Protein AF-A0A4V1XTS6-F1 (afdb_monomer_lite)

Secondary structure (DSSP, 8-state):
--HHHHHHHHHHHHHHHHTSPPSSGGGGTGGGHHHHHHHHHHHTTT--EETTEEGGGHHHHT-EEETTGGG--TT-S-PPPSS--S-TTSGGGS-S-EEE----STT-------

Foldseek 3Di:
DDPVVLVVVLQVVLQVLLQDDDPDLLCSVVVCVVVVVVSCVVPVVPFDCDQADTPVCVLQQLQKDAPVVVPPPPPPPFDADPDDRTPPSHPSRGGHGIHTPPCPDPPSDPDPDD

Sequence (114 aa):
MEEKEVRDAWTNILKLYTRRTLTKPPDRLVALSGIVDYFAEFWRERSMYVAGLWEHQLPYSMLWYNANGATGTGDNLAARPASYRAPSWSWAAVDGETSSAAVVGKGAMCTVQQ

Radius of gyration: 14.65 Å; chains: 1; bounding box: 40×35×39 Å

Structure (mmCIF, N/CA/C/O backbone):
data_AF-A0A4V1XTS6-F1
#
_entry.id   AF-A0A4V1XTS6-F1
#
loop_
_atom_site.group_PDB
_atom_site.id
_atom_site.type_symbol
_atom_site.label_atom_id
_atom_site.label_alt_id
_atom_site.label_comp_id
_atom_site.label_asym_id
_atom_site.label_entity_id
_atom_site.label_seq_id
_atom_site.pdbx_PDB_ins_code
_atom_site.Cartn_x
_atom_site.Cartn_y
_atom_site.Cartn_z
_atom_site.occupancy
_atom_site.B_iso_or_equiv
_atom_site.auth_seq_id
_atom_site.auth_comp_id
_atom_site.auth_asym_id
_atom_site.auth_atom_id
_atom_site.pdbx_PDB_model_num
ATOM 1 N N . MET A 1 1 ? -4.776 0.496 19.795 1.00 67.06 1 MET A N 1
ATOM 2 C CA . MET A 1 1 ? -3.725 1.199 19.037 1.00 67.06 1 MET A CA 1
ATOM 3 C C . MET A 1 1 ? -4.348 2.467 18.494 1.00 67.06 1 MET A C 1
ATOM 5 O O . MET A 1 1 ? -5.498 2.403 18.064 1.00 67.06 1 MET A O 1
ATOM 9 N N . GLU A 1 2 ? -3.670 3.603 18.598 1.00 86.25 2 GLU A N 1
ATOM 10 C CA . GLU A 1 2 ? -4.203 4.868 18.082 1.00 86.25 2 GLU A CA 1
ATOM 11 C C . GLU A 1 2 ? -4.184 4.854 16.542 1.00 86.25 2 GLU A C 1
ATOM 13 O O . GLU A 1 2 ? -3.273 4.291 15.938 1.00 86.25 2 GLU A O 1
ATOM 18 N N . GLU A 1 3 ? -5.163 5.477 15.877 1.00 84.88 3 GLU A N 1
ATOM 19 C CA . GLU A 1 3 ? -5.258 5.497 14.403 1.00 84.88 3 GLU A CA 1
ATOM 20 C C . GLU A 1 3 ? -3.965 5.995 13.738 1.00 84.88 3 GLU A C 1
ATOM 22 O O . GLU A 1 3 ? -3.523 5.462 12.716 1.00 84.88 3 GLU A O 1
ATOM 27 N N . LYS A 1 4 ? -3.325 6.994 14.357 1.00 86.50 4 LYS A N 1
ATOM 28 C CA . LYS A 1 4 ? -2.042 7.529 13.909 1.00 86.50 4 LYS A CA 1
ATOM 29 C C . LYS A 1 4 ? -0.952 6.456 13.872 1.00 86.50 4 LYS A C 1
ATOM 31 O O . LYS A 1 4 ? -0.230 6.383 12.884 1.00 86.50 4 LYS A O 1
ATOM 36 N N . GLU A 1 5 ? -0.845 5.628 14.906 1.00 90.25 5 GLU A N 1
ATOM 37 C CA . GLU A 1 5 ? 0.168 4.570 14.988 1.00 90.25 5 GLU A CA 1
ATOM 38 C C . GLU A 1 5 ? -0.056 3.505 13.910 1.00 90.25 5 GLU A C 1
ATOM 40 O O . GLU A 1 5 ? 0.892 3.107 13.231 1.00 90.25 5 GLU A O 1
ATOM 45 N N . VAL A 1 6 ? -1.314 3.100 13.692 1.00 91.19 6 VAL A N 1
ATOM 46 C CA . VAL A 1 6 ? -1.670 2.122 12.650 1.00 91.19 6 VAL A CA 1
ATOM 47 C C . VAL A 1 6 ? -1.327 2.676 11.260 1.00 91.19 6 VAL A C 1
ATOM 49 O O . VAL A 1 6 ? -0.720 1.987 10.440 1.00 91.19 6 VAL A O 1
ATOM 52 N N . ARG A 1 7 ? -1.643 3.949 10.989 1.00 89.12 7 ARG A N 1
ATOM 53 C CA . ARG A 1 7 ? -1.306 4.607 9.716 1.00 89.12 7 ARG A CA 1
ATOM 54 C C . ARG A 1 7 ? 0.206 4.738 9.507 1.00 89.12 7 ARG A C 1
ATOM 56 O O . ARG A 1 7 ? 0.692 4.501 8.398 1.00 89.12 7 ARG A O 1
ATOM 63 N N . ASP A 1 8 ? 0.950 5.108 10.546 1.00 89.88 8 ASP A N 1
ATOM 64 C CA . ASP A 1 8 ? 2.408 5.246 10.476 1.00 89.88 8 ASP A CA 1
ATOM 65 C C . ASP A 1 8 ? 3.059 3.868 10.219 1.00 89.88 8 ASP A C 1
ATOM 67 O O . ASP A 1 8 ? 3.945 3.740 9.367 1.00 89.88 8 ASP A O 1
ATOM 71 N N . ALA A 1 9 ? 2.559 2.806 10.864 1.00 93.25 9 ALA A N 1
ATOM 72 C CA . ALA A 1 9 ? 2.981 1.427 10.611 1.00 93.25 9 ALA A CA 1
ATOM 73 C C . ALA A 1 9 ? 2.687 0.979 9.169 1.00 93.25 9 ALA A C 1
ATOM 75 O O . ALA A 1 9 ? 3.575 0.450 8.494 1.00 93.25 9 ALA A O 1
ATOM 76 N N . TRP A 1 10 ? 1.477 1.243 8.667 1.00 92.38 10 TRP A N 1
ATOM 77 C CA . TRP A 1 10 ? 1.092 0.944 7.284 1.00 92.38 10 TRP A CA 1
ATOM 78 C C . TRP A 1 10 ? 1.996 1.650 6.266 1.00 92.38 10 TRP A C 1
ATOM 80 O O . TRP A 1 10 ? 2.511 1.021 5.340 1.00 92.38 10 TRP A O 1
ATOM 90 N N . THR A 1 11 ? 2.258 2.942 6.476 1.00 90.12 11 THR A N 1
ATOM 91 C CA . THR A 1 11 ? 3.131 3.748 5.607 1.00 90.12 11 THR A CA 1
ATOM 92 C C . THR A 1 11 ? 4.554 3.185 5.573 1.00 90.12 11 THR A C 1
ATOM 94 O O . THR A 1 11 ? 5.151 3.061 4.500 1.00 90.12 11 THR A O 1
ATOM 97 N N . ASN A 1 12 ? 5.089 2.778 6.728 1.00 91.38 12 ASN A N 1
ATOM 98 C CA . ASN A 1 12 ? 6.409 2.155 6.820 1.00 91.38 12 ASN A CA 1
ATOM 99 C C . ASN A 1 12 ? 6.473 0.808 6.092 1.00 91.38 12 ASN A C 1
ATOM 101 O O . ASN A 1 12 ? 7.454 0.534 5.396 1.00 91.38 12 ASN A O 1
ATOM 105 N N . ILE A 1 13 ? 5.432 -0.019 6.209 1.00 93.69 13 ILE A N 1
ATOM 106 C CA . ILE A 1 13 ? 5.367 -1.292 5.486 1.00 93.69 13 ILE A CA 1
ATOM 107 C C . ILE A 1 13 ? 5.319 -1.053 3.979 1.00 93.69 13 ILE A C 1
ATOM 109 O O . ILE A 1 13 ? 6.103 -1.668 3.256 1.00 93.69 13 ILE A O 1
ATOM 113 N N . LEU A 1 14 ? 4.471 -0.136 3.501 1.00 92.44 14 LEU A N 1
ATOM 114 C CA . LEU A 1 14 ? 4.414 0.204 2.078 1.00 92.44 14 LEU A CA 1
ATOM 115 C C . LEU A 1 14 ? 5.768 0.686 1.555 1.00 92.44 14 LEU A C 1
ATOM 117 O O . LEU A 1 14 ? 6.215 0.219 0.507 1.00 92.44 14 LEU A O 1
ATOM 121 N N . LYS A 1 15 ? 6.469 1.547 2.297 1.00 89.69 15 LYS A N 1
ATOM 122 C CA . LYS A 1 15 ? 7.821 2.000 1.942 1.00 89.69 15 LYS A CA 1
ATOM 123 C C . LYS A 1 15 ? 8.802 0.828 1.817 1.00 89.69 15 LYS A C 1
ATOM 125 O O . LYS A 1 15 ? 9.473 0.673 0.797 1.00 89.69 15 LYS A O 1
ATOM 130 N N . LEU A 1 16 ? 8.858 -0.040 2.830 1.00 90.81 16 LEU A N 1
ATOM 131 C CA . LEU A 1 16 ? 9.746 -1.210 2.842 1.00 90.81 16 LEU A CA 1
ATOM 132 C C . LEU A 1 16 ? 9.408 -2.228 1.749 1.00 90.81 16 LEU A C 1
ATOM 134 O O . LEU A 1 16 ? 10.310 -2.887 1.227 1.00 90.81 16 LEU A O 1
ATOM 138 N N . TYR A 1 17 ? 8.126 -2.379 1.432 1.00 93.06 17 TYR A N 1
ATOM 139 C CA . TYR A 1 17 ? 7.641 -3.295 0.413 1.00 93.06 17 TYR A CA 1
ATOM 140 C C . TYR A 1 17 ? 7.947 -2.779 -0.995 1.00 93.06 17 TYR A C 1
ATOM 142 O O . TYR A 1 17 ? 8.519 -3.496 -1.812 1.00 93.06 17 TYR A O 1
ATOM 150 N N . THR A 1 18 ? 7.621 -1.517 -1.274 1.00 89.94 18 THR A N 1
ATOM 151 C CA . THR A 1 18 ? 7.768 -0.921 -2.610 1.00 89.94 18 THR A CA 1
ATOM 152 C C . THR A 1 18 ? 9.215 -0.710 -3.030 1.00 89.94 18 THR A C 1
ATOM 154 O O . THR A 1 18 ? 9.517 -0.834 -4.216 1.00 89.94 18 THR A O 1
ATOM 157 N N . ARG A 1 19 ? 10.125 -0.509 -2.068 1.00 87.38 19 ARG A N 1
ATOM 158 C CA . ARG A 1 19 ? 11.577 -0.502 -2.302 1.00 87.38 19 ARG A CA 1
ATOM 159 C C . ARG A 1 19 ? 12.098 -1.813 -2.909 1.00 87.38 19 ARG A C 1
ATOM 161 O O . ARG A 1 19 ? 13.154 -1.817 -3.538 1.00 87.38 19 ARG A O 1
ATOM 168 N N . ARG A 1 20 ? 11.409 -2.938 -2.698 1.00 86.75 20 ARG A N 1
ATOM 169 C CA . ARG A 1 20 ? 11.863 -4.258 -3.153 1.00 86.75 20 ARG A CA 1
ATOM 170 C C . ARG A 1 20 ? 11.426 -4.534 -4.589 1.00 86.75 20 ARG A C 1
ATOM 172 O O . ARG A 1 20 ? 10.315 -4.205 -4.999 1.00 86.75 20 ARG A O 1
ATOM 179 N N . THR A 1 21 ? 12.287 -5.236 -5.316 1.00 84.81 21 THR A N 1
ATOM 180 C CA . THR A 1 21 ? 11.968 -5.799 -6.630 1.00 84.81 21 THR A CA 1
ATOM 181 C C . THR A 1 21 ? 11.231 -7.123 -6.459 1.00 84.81 21 THR A C 1
ATOM 183 O O . THR A 1 21 ? 11.681 -7.998 -5.720 1.00 84.81 21 THR A O 1
ATOM 186 N N . LEU A 1 22 ? 10.105 -7.285 -7.153 1.00 84.69 22 LEU A N 1
ATOM 187 C CA . LEU A 1 22 ? 9.345 -8.534 -7.169 1.00 84.69 22 LEU A CA 1
ATOM 188 C C . LEU A 1 22 ? 9.773 -9.416 -8.337 1.00 84.69 22 LEU A C 1
ATOM 190 O O . LEU A 1 22 ? 9.907 -8.938 -9.460 1.00 84.69 22 LEU A O 1
ATOM 194 N N . THR A 1 23 ? 9.886 -10.722 -8.094 1.00 87.94 23 THR A N 1
ATOM 195 C CA . THR A 1 23 ? 10.136 -11.718 -9.150 1.00 87.94 23 THR A CA 1
ATOM 196 C C . THR A 1 23 ? 8.981 -11.796 -10.150 1.00 87.94 23 THR A C 1
ATOM 198 O O . THR A 1 23 ? 9.202 -12.040 -11.331 1.00 87.94 23 THR A O 1
ATOM 201 N N . LYS A 1 24 ? 7.747 -11.570 -9.684 1.00 89.31 24 LYS A N 1
ATOM 202 C CA . LYS A 1 24 ? 6.536 -11.500 -10.509 1.00 89.31 24 LYS A CA 1
ATOM 203 C C . LYS A 1 24 ? 5.900 -10.117 -10.357 1.00 89.31 24 LYS A C 1
ATOM 205 O O . LYS A 1 24 ? 5.127 -9.907 -9.424 1.00 89.31 24 LYS A O 1
ATOM 210 N N . PRO A 1 25 ? 6.220 -9.154 -11.240 1.00 86.31 25 PRO A N 1
ATOM 211 C CA . PRO A 1 25 ? 5.707 -7.793 -11.130 1.00 86.31 25 PRO A CA 1
ATOM 212 C C . PRO A 1 25 ? 4.177 -7.676 -11.051 1.00 86.31 25 PRO A C 1
ATOM 214 O O . PRO A 1 25 ? 3.739 -6.846 -10.257 1.00 86.31 25 PRO A O 1
ATOM 217 N N . PRO A 1 26 ? 3.358 -8.460 -11.791 1.00 89.62 26 PRO A N 1
ATOM 218 C CA . PRO A 1 26 ? 1.894 -8.361 -11.728 1.00 89.62 26 PRO A CA 1
ATOM 219 C C . PRO A 1 26 ? 1.298 -8.702 -10.356 1.00 89.62 26 PRO A C 1
ATOM 221 O O . PRO A 1 26 ? 0.291 -8.117 -9.966 1.00 89.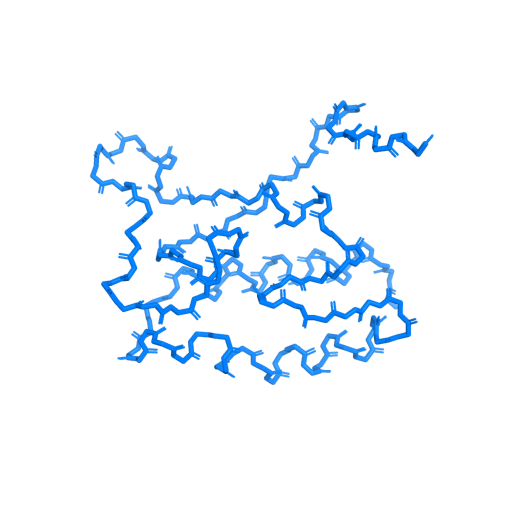62 26 PRO A O 1
ATOM 224 N N . ASP A 1 27 ? 1.958 -9.568 -9.583 1.00 91.75 27 ASP A N 1
ATOM 225 C CA . ASP A 1 27 ? 1.440 -10.091 -8.312 1.00 91.75 27 ASP A CA 1
ATOM 226 C C . ASP A 1 27 ? 1.607 -9.106 -7.145 1.00 91.75 27 ASP A C 1
ATOM 228 O O . ASP A 1 27 ? 1.427 -9.470 -5.990 1.00 91.75 27 ASP A O 1
ATOM 232 N N . ARG A 1 28 ? 1.952 -7.843 -7.405 1.00 91.38 28 ARG A N 1
ATOM 233 C CA . ARG A 1 28 ? 2.316 -6.870 -6.365 1.00 91.38 28 ARG A CA 1
ATOM 234 C C . ARG A 1 28 ? 1.228 -6.627 -5.320 1.00 91.38 28 ARG A C 1
ATOM 236 O O . ARG A 1 28 ? 1.520 -6.586 -4.133 1.00 91.38 28 ARG A O 1
ATOM 243 N N . LEU A 1 29 ? -0.025 -6.462 -5.739 1.00 94.19 29 LEU A N 1
ATOM 244 C CA . LEU A 1 29 ? -1.124 -6.280 -4.784 1.00 94.19 29 LEU A CA 1
ATOM 245 C C . LEU A 1 29 ? -1.468 -7.594 -4.072 1.00 94.19 29 LEU A C 1
ATOM 247 O O . LEU A 1 29 ? -1.719 -7.594 -2.872 1.00 94.19 29 LEU A O 1
ATOM 251 N N . VAL A 1 30 ? -1.412 -8.716 -4.795 1.00 94.81 30 VAL A N 1
ATOM 252 C CA . VAL A 1 30 ? -1.698 -10.055 -4.257 1.00 94.81 30 VAL A CA 1
ATOM 253 C C . VAL A 1 30 ? -0.665 -10.450 -3.203 1.00 94.81 30 VAL A C 1
ATOM 255 O O . VAL A 1 30 ? -1.017 -10.912 -2.129 1.00 94.81 30 VAL A O 1
ATOM 258 N N . ALA A 1 31 ? 0.616 -10.194 -3.452 1.00 94.69 31 ALA A N 1
ATOM 259 C CA . ALA A 1 31 ? 1.697 -10.491 -2.520 1.00 94.69 31 ALA A CA 1
ATOM 260 C C . ALA A 1 31 ? 1.645 -9.643 -1.234 1.00 94.69 31 ALA A C 1
ATOM 262 O O . ALA A 1 31 ? 2.307 -9.991 -0.258 1.00 94.69 31 ALA A O 1
ATOM 263 N N . LEU A 1 32 ? 0.874 -8.549 -1.217 1.00 95.19 32 LEU A N 1
ATOM 264 C CA . LEU A 1 32 ? 0.641 -7.732 -0.026 1.00 95.19 32 LEU A CA 1
ATOM 265 C C . LEU A 1 32 ? -0.644 -8.131 0.725 1.00 95.19 32 LEU A C 1
ATOM 267 O O . LEU A 1 32 ? -0.852 -7.662 1.843 1.00 95.19 32 LEU A O 1
ATOM 271 N N . SER A 1 33 ? -1.497 -8.994 0.157 1.00 95.12 33 SER A N 1
ATOM 272 C CA . SER A 1 33 ? -2.853 -9.239 0.670 1.00 95.12 33 SER A CA 1
ATOM 273 C C . SER A 1 33 ? -2.875 -9.735 2.115 1.00 95.12 33 SER A C 1
ATOM 275 O O . SER A 1 33 ? -3.684 -9.260 2.895 1.00 95.12 33 SER A O 1
ATOM 277 N N . GLY A 1 34 ? -1.935 -10.592 2.522 1.00 95.19 34 GLY A N 1
ATOM 278 C CA . GLY A 1 34 ? -1.876 -11.064 3.912 1.00 95.19 34 GLY A CA 1
ATOM 279 C C . GLY A 1 34 ? -1.610 -9.943 4.927 1.00 95.19 34 GLY A C 1
ATOM 280 O O . GLY A 1 34 ? -2.130 -9.972 6.038 1.00 95.19 34 GLY A O 1
ATOM 281 N N . ILE A 1 35 ? -0.842 -8.916 4.542 1.00 96.06 35 ILE A N 1
ATOM 282 C CA . ILE A 1 35 ? -0.656 -7.721 5.377 1.00 96.06 35 ILE A CA 1
ATOM 283 C C . ILE A 1 35 ? -1.929 -6.876 5.358 1.00 96.06 35 ILE A C 1
ATOM 285 O O . ILE A 1 35 ? -2.342 -6.365 6.393 1.00 96.06 35 ILE A O 1
ATOM 289 N N . VAL A 1 36 ? -2.564 -6.733 4.195 1.00 95.56 36 VAL A N 1
ATOM 290 C CA . VAL A 1 36 ? -3.841 -6.018 4.069 1.00 95.56 36 VAL A CA 1
ATOM 291 C C . VAL A 1 36 ? -4.899 -6.633 4.981 1.00 95.56 36 VAL A C 1
ATOM 293 O O . VAL A 1 36 ? -5.567 -5.886 5.686 1.00 95.56 36 VAL A O 1
ATOM 296 N N . ASP A 1 37 ? -5.002 -7.960 5.027 1.00 95.38 37 ASP A N 1
ATOM 297 C CA . ASP A 1 37 ? -5.955 -8.676 5.877 1.00 95.38 37 ASP A CA 1
ATOM 298 C C . ASP A 1 37 ? -5.705 -8.397 7.365 1.00 95.38 37 ASP A C 1
ATOM 300 O O . ASP A 1 37 ? -6.648 -8.122 8.104 1.00 95.38 37 ASP A O 1
ATOM 304 N N . TYR A 1 38 ? -4.437 -8.354 7.791 1.00 95.00 38 TYR A N 1
ATOM 305 C CA . TYR A 1 38 ? -4.072 -7.951 9.152 1.00 95.00 38 TYR A CA 1
ATOM 306 C C . TYR A 1 38 ? -4.478 -6.500 9.459 1.00 95.00 38 TYR A C 1
ATOM 308 O O . TYR A 1 38 ? -5.045 -6.209 10.508 1.00 95.00 38 TYR A O 1
ATOM 316 N N . PHE A 1 39 ? -4.232 -5.565 8.536 1.00 94.44 39 PHE A N 1
ATOM 317 C CA . PHE A 1 39 ? -4.626 -4.164 8.729 1.00 94.44 39 PHE A CA 1
ATOM 318 C C . PHE A 1 39 ? -6.142 -3.947 8.642 1.00 94.44 39 PHE A C 1
ATOM 320 O O . PHE A 1 39 ? -6.671 -3.026 9.269 1.00 94.44 39 PHE A O 1
ATOM 327 N N . ALA A 1 40 ? -6.855 -4.808 7.915 1.00 93.31 40 ALA A N 1
ATOM 328 C CA . ALA A 1 40 ? -8.305 -4.770 7.837 1.00 93.31 40 ALA A CA 1
ATOM 329 C C . ALA A 1 40 ? -8.939 -4.966 9.221 1.00 93.31 40 ALA A C 1
ATOM 331 O O . ALA A 1 40 ? -9.954 -4.336 9.498 1.00 93.31 40 ALA A O 1
ATOM 332 N N . GLU A 1 41 ? -8.331 -5.726 10.134 1.00 93.25 41 GLU A N 1
ATOM 333 C CA . GLU A 1 41 ? -8.837 -5.869 11.510 1.00 93.25 41 GLU A CA 1
ATOM 334 C C . GLU A 1 41 ? -8.974 -4.523 12.248 1.00 93.25 41 GLU A C 1
ATOM 336 O O . GLU A 1 41 ? -9.840 -4.381 13.109 1.00 93.25 41 GLU A O 1
ATOM 341 N N . PHE A 1 42 ? -8.190 -3.505 11.871 1.00 91.94 42 PHE A N 1
ATOM 342 C CA . PHE A 1 42 ? -8.251 -2.163 12.463 1.00 91.94 42 PHE A CA 1
ATOM 343 C C . PHE A 1 42 ? -9.191 -1.198 11.723 1.00 91.94 42 PHE A C 1
ATOM 345 O O . PHE A 1 42 ? -9.641 -0.215 12.313 1.00 91.94 42 PHE A O 1
ATOM 352 N N . TRP A 1 43 ? -9.478 -1.440 10.439 1.00 91.25 43 TRP A N 1
ATOM 353 C CA . TRP A 1 43 ? -10.135 -0.458 9.559 1.00 91.25 43 TRP A CA 1
ATOM 354 C C . TRP A 1 43 ? -11.377 -0.957 8.817 1.00 91.25 43 TRP A C 1
ATOM 356 O O . TRP A 1 43 ? -12.070 -0.144 8.203 1.00 91.25 43 TRP A O 1
ATOM 366 N N . ARG A 1 44 ? -11.699 -2.253 8.873 1.00 82.88 44 ARG A N 1
ATOM 367 C CA . ARG A 1 44 ? -12.755 -2.887 8.061 1.00 82.88 44 ARG A CA 1
ATOM 368 C C . ARG A 1 44 ? -14.138 -2.270 8.242 1.00 82.88 44 ARG A C 1
ATOM 370 O O . ARG A 1 44 ? -14.914 -2.255 7.297 1.00 82.88 44 ARG A O 1
ATOM 377 N N . GLU A 1 45 ? -14.441 -1.738 9.422 1.00 84.25 45 GLU A N 1
ATOM 378 C CA . GLU A 1 45 ? -15.723 -1.071 9.687 1.00 84.25 45 GLU A CA 1
ATOM 379 C C . GLU A 1 45 ? -15.841 0.310 9.024 1.00 84.25 45 GLU A C 1
ATOM 381 O O . GLU A 1 45 ? -16.943 0.836 8.893 1.00 84.25 45 GLU A O 1
ATOM 386 N N . ARG A 1 46 ? -14.718 0.923 8.626 1.00 81.81 46 ARG A N 1
ATOM 387 C CA . ARG A 1 46 ? -14.651 2.332 8.196 1.00 81.81 46 ARG A CA 1
ATOM 388 C C . ARG A 1 46 ? -14.017 2.541 6.827 1.00 81.81 46 ARG A C 1
ATOM 390 O O . ARG A 1 46 ? -13.992 3.670 6.348 1.00 81.81 46 ARG A O 1
ATOM 397 N N . SER A 1 47 ? -13.448 1.501 6.224 1.00 89.50 47 SER A N 1
ATOM 398 C CA . SER A 1 47 ? -12.675 1.656 5.001 1.00 89.50 47 SER A CA 1
ATOM 399 C C . SER A 1 47 ? -12.611 0.393 4.172 1.00 89.50 47 SER A C 1
ATOM 401 O O . SER A 1 47 ? -12.301 -0.689 4.671 1.00 89.50 47 SER A O 1
ATOM 403 N N . MET A 1 48 ? -12.751 0.576 2.864 1.00 93.25 48 MET A N 1
ATOM 404 C CA . MET A 1 48 ? -12.404 -0.444 1.883 1.00 93.25 48 MET A CA 1
ATOM 405 C C . MET A 1 48 ? -10.929 -0.330 1.478 1.00 93.25 48 MET A C 1
ATOM 407 O O . MET A 1 48 ? -10.348 0.760 1.516 1.00 93.25 48 MET A O 1
ATOM 411 N N . TYR A 1 49 ? -10.327 -1.459 1.094 1.00 94.00 49 TYR A N 1
ATOM 412 C CA . TYR A 1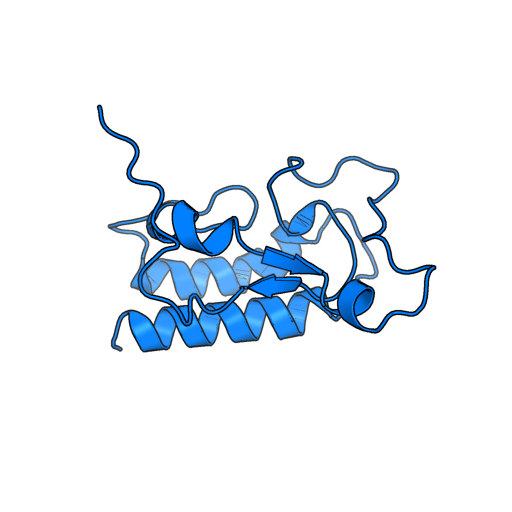 49 ? -9.015 -1.493 0.450 1.00 94.00 49 TYR A CA 1
ATOM 413 C C . TYR A 1 49 ? -9.195 -1.577 -1.062 1.00 94.00 49 TYR A C 1
ATOM 415 O O . TYR A 1 49 ? -9.697 -2.575 -1.580 1.00 94.00 49 TYR A O 1
ATOM 423 N N . VAL A 1 50 ? -8.795 -0.532 -1.780 1.00 93.38 50 VAL A N 1
ATOM 424 C CA . VAL A 1 50 ? -9.036 -0.403 -3.217 1.00 93.38 50 VAL A CA 1
ATOM 425 C C . VAL A 1 50 ? -7.727 -0.096 -3.925 1.00 93.38 50 VAL A C 1
ATOM 427 O O . VAL A 1 50 ? -7.089 0.926 -3.682 1.00 93.38 50 VAL A O 1
ATOM 430 N N . ALA A 1 51 ? -7.319 -1.010 -4.809 1.00 93.25 51 ALA A N 1
ATOM 431 C CA . ALA A 1 51 ? -6.133 -0.887 -5.655 1.00 93.25 51 ALA A CA 1
ATOM 432 C C . ALA A 1 51 ? -4.879 -0.377 -4.916 1.00 93.25 51 ALA A C 1
ATOM 434 O O . ALA A 1 51 ? -4.160 0.480 -5.421 1.00 93.25 51 ALA A O 1
ATOM 435 N N . GLY A 1 52 ? -4.605 -0.890 -3.717 1.00 92.56 52 GLY A N 1
ATOM 436 C CA . GLY A 1 52 ? -3.424 -0.506 -2.943 1.00 92.56 52 GLY A CA 1
ATOM 437 C C . GLY A 1 52 ? -3.664 0.556 -1.864 1.00 92.56 52 GLY A C 1
ATOM 438 O O . GLY A 1 52 ? -2.773 0.784 -1.045 1.00 92.56 52 GLY A O 1
ATOM 439 N N . LEU A 1 53 ? -4.828 1.206 -1.842 1.00 92.81 53 LEU A N 1
ATOM 440 C CA . LEU A 1 53 ? -5.127 2.342 -0.967 1.00 92.81 53 LEU A CA 1
ATOM 441 C C . LEU A 1 53 ? -6.290 2.030 -0.023 1.00 92.81 53 LEU A C 1
ATOM 443 O O . LEU A 1 53 ? -7.206 1.294 -0.379 1.00 92.81 53 LEU A O 1
ATOM 447 N N . TRP A 1 54 ? -6.273 2.631 1.165 1.00 93.44 54 TRP A N 1
ATOM 448 C CA . TRP A 1 54 ? -7.413 2.617 2.077 1.00 93.44 54 TRP A CA 1
ATOM 449 C C . TRP A 1 54 ? -8.301 3.829 1.803 1.00 93.44 54 TRP A C 1
ATOM 451 O O . TRP A 1 54 ? -7.823 4.961 1.833 1.00 93.44 54 TRP A O 1
ATOM 461 N N . GLU A 1 55 ? -9.588 3.595 1.557 1.00 91.94 55 GLU A N 1
ATOM 462 C CA . GLU A 1 55 ? -10.582 4.622 1.221 1.00 91.94 55 GLU A CA 1
ATOM 463 C C . GLU A 1 55 ? -10.587 5.816 2.192 1.00 91.94 55 GLU A C 1
ATOM 465 O O . GLU A 1 55 ? -10.484 6.965 1.764 1.00 91.94 55 GLU A O 1
ATOM 470 N N . HIS A 1 56 ? -10.599 5.555 3.504 1.00 89.38 56 HIS A N 1
ATOM 471 C CA . HIS A 1 56 ? -10.584 6.606 4.533 1.00 89.38 56 HIS A CA 1
ATOM 472 C C . HIS A 1 56 ? -9.310 7.471 4.524 1.00 89.38 56 HIS A C 1
ATOM 474 O O . HIS A 1 56 ? -9.286 8.551 5.110 1.00 89.38 56 HIS A O 1
ATOM 480 N N . GLN A 1 57 ? -8.244 7.006 3.866 1.00 86.62 57 GLN A N 1
ATOM 481 C CA . GLN A 1 57 ? -6.958 7.696 3.773 1.00 86.62 57 GLN A CA 1
ATOM 482 C C . GLN A 1 57 ? -6.740 8.345 2.408 1.00 86.62 57 GLN A C 1
ATOM 484 O O . GLN A 1 57 ? -5.699 8.973 2.235 1.00 86.62 57 GLN A O 1
ATOM 489 N N . LEU A 1 58 ? -7.684 8.244 1.461 1.00 86.81 58 LEU A N 1
ATOM 490 C CA . LEU A 1 58 ? -7.497 8.678 0.069 1.00 86.81 58 LEU A CA 1
ATOM 491 C C . LEU A 1 58 ? -6.873 10.072 -0.098 1.00 86.81 58 LEU A C 1
ATOM 493 O O . LEU A 1 58 ? -5.914 10.177 -0.866 1.00 86.81 58 LEU A O 1
ATOM 497 N N . PRO A 1 59 ? -7.317 11.129 0.617 1.00 84.62 59 PRO A N 1
ATOM 498 C CA . PRO A 1 59 ? -6.707 12.452 0.482 1.00 84.62 59 PRO A CA 1
ATOM 499 C C . PRO A 1 59 ? -5.201 12.456 0.768 1.00 84.62 59 PRO A C 1
ATOM 501 O O . PRO A 1 59 ? -4.448 13.151 0.096 1.00 84.62 59 PRO A O 1
ATOM 504 N N . TYR A 1 60 ? -4.752 11.653 1.735 1.00 81.38 60 TYR A N 1
ATOM 505 C CA . TYR A 1 60 ? -3.341 11.510 2.090 1.00 81.38 60 TYR A CA 1
ATOM 506 C C . TYR A 1 60 ? -2.629 10.493 1.193 1.00 81.38 60 TYR A C 1
ATOM 508 O O . TYR A 1 60 ? -1.524 10.728 0.707 1.00 81.38 60 TYR A O 1
ATOM 516 N N . SER A 1 61 ? -3.274 9.358 0.944 1.00 83.69 61 SER A N 1
ATOM 517 C CA . SER A 1 61 ? -2.683 8.225 0.251 1.00 83.69 61 SER A CA 1
ATOM 518 C C . SER A 1 61 ? -2.568 8.437 -1.255 1.00 83.69 61 SER A C 1
ATOM 520 O O . SER A 1 61 ? -1.936 7.614 -1.900 1.00 83.69 61 SER A O 1
ATOM 522 N N . MET A 1 62 ? -3.167 9.494 -1.821 1.00 85.94 62 MET A N 1
ATOM 523 C CA . MET A 1 62 ? -2.937 9.952 -3.199 1.00 85.94 62 MET A CA 1
ATOM 524 C C . MET A 1 62 ? -1.717 10.878 -3.336 1.00 85.94 62 MET A C 1
ATOM 526 O O . MET A 1 62 ? -1.238 11.077 -4.448 1.00 85.94 62 MET A O 1
ATOM 530 N N . LEU A 1 63 ? -1.175 11.409 -2.233 1.00 86.00 63 LEU A N 1
ATOM 531 C CA . LEU A 1 63 ? 0.005 12.291 -2.217 1.00 86.00 63 LEU A CA 1
ATOM 532 C C . LEU A 1 63 ? 1.325 11.503 -2.159 1.00 86.00 63 LEU A C 1
ATOM 534 O O . LEU A 1 63 ? 2.329 11.966 -1.606 1.00 86.00 63 LEU A O 1
ATOM 538 N N . TRP A 1 64 ? 1.321 10.276 -2.673 1.00 86.38 64 TRP A N 1
ATOM 539 C CA . TRP A 1 64 ? 2.521 9.459 -2.744 1.00 86.38 64 TRP A CA 1
ATOM 540 C C . TRP A 1 64 ? 3.453 9.972 -3.843 1.00 86.38 64 TRP A C 1
ATOM 542 O O . TRP A 1 64 ? 3.026 10.524 -4.855 1.00 86.38 64 TRP A O 1
ATOM 552 N N . TYR A 1 65 ? 4.748 9.762 -3.651 1.00 83.12 65 TYR A N 1
ATOM 553 C CA . TYR A 1 65 ? 5.767 10.069 -4.644 1.00 83.12 65 TYR A CA 1
ATOM 554 C C . TYR A 1 65 ? 6.811 8.957 -4.689 1.00 83.12 65 TYR A C 1
ATOM 556 O O . TYR A 1 65 ? 6.987 8.195 -3.732 1.00 83.12 65 TYR A O 1
ATOM 564 N N . ASN A 1 66 ? 7.507 8.853 -5.819 1.00 81.25 66 ASN A N 1
ATOM 565 C CA . ASN A 1 66 ? 8.615 7.920 -5.962 1.00 81.25 66 ASN A CA 1
ATOM 566 C C . ASN A 1 66 ? 9.875 8.516 -5.318 1.00 81.25 66 ASN A C 1
ATOM 568 O O . ASN A 1 66 ? 10.393 9.534 -5.781 1.00 81.25 66 ASN A O 1
ATOM 572 N N . ALA A 1 67 ? 10.366 7.884 -4.255 1.00 76.88 67 ALA A N 1
ATOM 573 C CA . ALA A 1 67 ? 11.533 8.343 -3.513 1.00 76.88 67 ALA A CA 1
ATOM 574 C C . ALA A 1 67 ? 12.846 8.166 -4.299 1.00 76.88 67 ALA A C 1
ATOM 576 O O . ALA A 1 67 ? 13.784 8.929 -4.080 1.00 76.88 67 ALA A O 1
ATOM 577 N N . ASN A 1 68 ? 12.902 7.237 -5.260 1.00 69.69 68 ASN A N 1
ATOM 578 C CA . ASN A 1 68 ? 14.080 7.037 -6.110 1.00 69.69 68 ASN A CA 1
ATOM 579 C C . ASN A 1 68 ? 14.241 8.171 -7.138 1.00 69.69 68 ASN A C 1
ATOM 581 O O . ASN A 1 68 ? 15.357 8.481 -7.538 1.00 69.69 68 ASN A O 1
ATOM 585 N N . GLY A 1 69 ? 13.144 8.816 -7.550 1.00 59.06 69 GLY A N 1
ATOM 586 C CA . GLY A 1 69 ? 13.181 9.984 -8.441 1.00 59.06 69 GLY A CA 1
ATOM 587 C C . GLY A 1 69 ? 13.637 11.275 -7.750 1.00 59.06 69 GLY A C 1
ATOM 588 O O . GLY A 1 69 ? 14.069 12.216 -8.411 1.00 59.06 69 GLY A O 1
ATOM 589 N N . ALA A 1 70 ? 13.583 11.325 -6.415 1.00 53.81 70 ALA A N 1
ATOM 590 C CA . ALA A 1 70 ? 13.945 12.507 -5.633 1.00 53.81 70 ALA A CA 1
ATOM 591 C C . ALA A 1 70 ? 15.467 12.711 -5.487 1.00 53.81 70 ALA A C 1
ATOM 593 O O . ALA A 1 7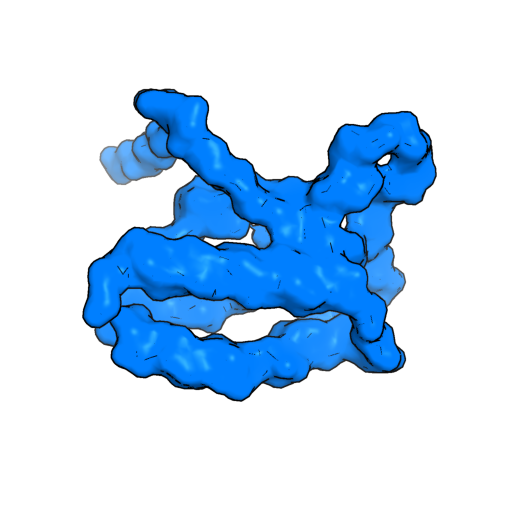0 ? 15.898 13.773 -5.043 1.00 53.81 70 ALA A O 1
ATOM 594 N N . THR A 1 71 ? 16.296 11.730 -5.867 1.00 53.84 71 THR A N 1
ATOM 595 C CA . THR A 1 71 ? 17.764 11.804 -5.731 1.00 53.84 71 THR A CA 1
ATOM 596 C C . THR A 1 71 ? 18.467 12.514 -6.894 1.00 53.84 71 THR A C 1
ATOM 598 O O . THR A 1 71 ? 19.693 12.513 -6.948 1.00 53.84 71 THR A O 1
ATOM 601 N N . GLY A 1 72 ? 17.728 13.121 -7.832 1.00 46.09 72 GLY A N 1
ATOM 602 C CA . GLY A 1 72 ? 18.290 13.990 -8.877 1.00 46.09 72 GLY A CA 1
ATOM 603 C C . GLY A 1 72 ? 19.115 13.285 -9.963 1.00 46.09 72 GLY A C 1
ATOM 604 O O . GLY A 1 72 ? 19.664 13.948 -10.838 1.00 46.09 72 GLY A O 1
ATOM 605 N N . THR A 1 73 ? 19.198 11.954 -9.950 1.00 48.50 73 THR A N 1
ATOM 606 C CA . THR A 1 73 ? 19.784 11.170 -11.040 1.00 48.50 73 THR A CA 1
ATOM 607 C C . THR A 1 73 ? 18.717 11.000 -12.121 1.00 48.50 73 THR A C 1
ATOM 609 O O . THR A 1 73 ? 17.717 10.314 -11.913 1.00 48.50 73 THR A O 1
ATOM 612 N N . GLY A 1 74 ? 18.901 11.697 -13.246 1.00 45.47 74 GLY A N 1
ATOM 613 C CA . GLY A 1 74 ? 17.906 11.974 -14.295 1.00 45.47 74 GLY A CA 1
ATOM 614 C C . GLY A 1 74 ? 17.237 10.789 -15.008 1.00 45.47 74 GLY A C 1
ATOM 615 O O . GLY A 1 74 ? 16.473 11.027 -15.935 1.00 45.47 74 GLY A O 1
ATOM 616 N N . ASP A 1 75 ? 17.447 9.552 -14.555 1.00 49.31 75 ASP A N 1
ATOM 617 C CA . ASP A 1 75 ? 16.918 8.327 -15.171 1.00 49.31 75 ASP A CA 1
ATOM 618 C C . ASP A 1 75 ? 15.783 7.657 -14.362 1.00 49.31 75 ASP A C 1
ATOM 620 O O . ASP A 1 75 ? 15.251 6.627 -14.767 1.00 49.31 75 ASP A O 1
ATOM 624 N N . ASN A 1 76 ? 15.368 8.226 -13.222 1.00 52.19 76 ASN A N 1
ATOM 625 C CA . ASN A 1 76 ? 14.449 7.581 -12.266 1.00 52.19 76 ASN A CA 1
ATOM 626 C C . ASN A 1 76 ? 12.996 8.096 -12.312 1.00 52.19 76 ASN A C 1
ATOM 628 O O . ASN A 1 76 ? 12.338 8.228 -11.275 1.00 52.19 76 ASN A O 1
ATOM 632 N N . LEU A 1 77 ? 12.452 8.372 -13.502 1.00 55.00 77 LEU A N 1
ATOM 633 C CA . LEU A 1 77 ? 10.996 8.474 -13.644 1.00 55.00 77 LEU A CA 1
ATOM 634 C C . LEU A 1 77 ? 10.413 7.086 -13.375 1.00 55.00 77 LEU A C 1
ATOM 636 O O . LEU A 1 77 ? 10.773 6.129 -14.050 1.00 55.00 77 LEU A O 1
ATOM 640 N N . ALA A 1 78 ? 9.557 6.985 -12.358 1.00 62.47 78 ALA A N 1
ATOM 641 C CA . ALA A 1 78 ? 8.956 5.750 -11.867 1.00 62.47 78 ALA A CA 1
ATOM 642 C C . ALA A 1 78 ? 8.508 4.840 -13.027 1.00 62.47 78 ALA A C 1
ATOM 644 O O . ALA A 1 78 ? 7.465 5.081 -13.641 1.00 62.47 78 ALA A O 1
ATOM 645 N N . ALA A 1 79 ? 9.324 3.833 -13.362 1.00 70.19 79 ALA A N 1
ATOM 646 C CA . ALA A 1 79 ? 9.099 3.026 -14.550 1.00 70.19 79 ALA A CA 1
ATOM 647 C C . ALA A 1 79 ? 7.738 2.338 -14.414 1.00 70.19 79 ALA A C 1
ATOM 649 O O . ALA A 1 79 ? 7.477 1.609 -13.450 1.00 70.19 79 ALA A O 1
ATOM 650 N N . ARG A 1 80 ? 6.835 2.631 -15.352 1.00 78.88 80 ARG A N 1
ATOM 651 C CA . ARG A 1 80 ? 5.554 1.940 -15.433 1.00 78.88 80 ARG A CA 1
ATOM 652 C C . ARG A 1 80 ? 5.820 0.569 -16.059 1.00 78.88 80 ARG A C 1
ATOM 654 O O . ARG A 1 80 ? 6.447 0.519 -17.119 1.00 78.88 80 ARG A O 1
ATOM 661 N N . PRO A 1 81 ? 5.349 -0.531 -15.449 1.00 81.31 81 PRO A N 1
ATOM 662 C CA . PRO A 1 81 ? 5.463 -1.848 -16.056 1.00 81.31 81 PRO A CA 1
ATOM 663 C C . PRO A 1 81 ? 4.823 -1.865 -17.450 1.00 81.31 81 PRO A C 1
ATOM 665 O O . PRO A 1 81 ? 3.801 -1.215 -17.673 1.00 81.31 81 PRO A O 1
ATOM 668 N N . ALA A 1 82 ? 5.398 -2.637 -18.375 1.00 83.62 82 ALA A N 1
ATOM 669 C CA . ALA A 1 82 ? 4.881 -2.758 -19.742 1.00 83.62 82 ALA A CA 1
ATOM 670 C C . ALA A 1 82 ? 3.470 -3.375 -19.790 1.00 83.62 82 ALA A C 1
ATOM 672 O O . ALA A 1 82 ? 2.666 -3.045 -20.657 1.00 83.62 82 ALA A O 1
ATOM 673 N N . SER A 1 83 ? 3.160 -4.263 -18.843 1.00 87.94 83 SER A N 1
ATOM 674 C CA . SER A 1 83 ? 1.837 -4.859 -18.670 1.00 87.94 83 SER A CA 1
ATOM 675 C C . SER A 1 83 ? 1.021 -4.100 -17.627 1.00 87.94 83 SER A C 1
ATOM 677 O O . SER A 1 83 ? 1.547 -3.697 -16.587 1.00 87.94 83 SER A O 1
ATOM 679 N N . TYR A 1 84 ? -0.288 -3.991 -17.851 1.00 89.25 84 TYR A N 1
ATOM 680 C CA . TYR A 1 84 ? -1.202 -3.449 -16.850 1.00 89.25 84 TYR A CA 1
ATOM 681 C C . TYR A 1 84 ? -1.120 -4.241 -15.533 1.00 89.25 84 TYR A C 1
ATOM 683 O O . TYR A 1 84 ? -1.167 -5.469 -15.532 1.00 89.25 84 TYR A O 1
ATOM 691 N N . ARG A 1 85 ? -1.008 -3.518 -14.414 1.00 90.06 85 ARG A N 1
ATOM 692 C CA . ARG A 1 85 ? -0.924 -4.083 -13.055 1.00 90.06 85 ARG A CA 1
ATOM 693 C C . ARG A 1 85 ? -1.930 -3.456 -12.096 1.00 90.06 85 ARG A C 1
ATOM 695 O O . ARG A 1 85 ? -2.527 -4.153 -11.287 1.00 90.06 85 ARG A O 1
ATOM 702 N N . ALA A 1 86 ? -2.093 -2.138 -12.170 1.00 92.81 86 ALA A N 1
ATOM 703 C CA . ALA A 1 86 ? -2.998 -1.374 -11.325 1.00 92.81 86 ALA A CA 1
ATOM 704 C C . ALA A 1 86 ? -3.427 -0.072 -12.035 1.00 92.81 86 ALA A C 1
ATOM 706 O O . ALA A 1 86 ? -2.723 0.380 -12.950 1.00 92.81 86 ALA A O 1
ATOM 707 N N . PRO A 1 87 ? -4.541 0.554 -11.611 1.00 92.00 87 PRO A N 1
ATOM 708 C CA . PRO A 1 87 ? -4.978 1.861 -12.100 1.00 92.00 87 PRO A CA 1
ATOM 709 C C . PRO A 1 87 ? -3.902 2.937 -11.931 1.00 92.00 87 PRO A C 1
ATOM 711 O O . PRO A 1 87 ? -3.108 2.881 -10.998 1.00 92.00 87 PRO A O 1
ATOM 714 N N . SER A 1 88 ? -3.888 3.954 -12.796 1.00 87.75 88 SER A N 1
ATOM 715 C CA . SER A 1 88 ? -2.826 4.974 -12.837 1.00 87.75 88 SER A CA 1
ATOM 716 C C . SER A 1 88 ? -2.632 5.778 -11.547 1.00 87.75 88 SER A C 1
ATOM 718 O O . SER A 1 88 ? -1.526 6.257 -11.324 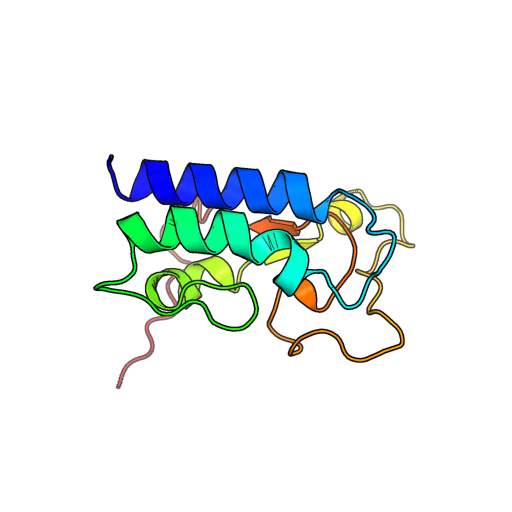1.00 87.75 88 SER A O 1
ATOM 720 N N . TRP A 1 89 ? -3.667 5.895 -10.715 1.00 89.06 89 TRP A N 1
ATOM 721 C CA . TRP A 1 89 ? -3.656 6.596 -9.426 1.00 89.06 89 TRP A CA 1
ATOM 722 C C . TRP A 1 89 ? -3.155 5.734 -8.251 1.00 89.06 89 TRP A C 1
ATOM 724 O O . TRP A 1 89 ? -2.950 6.242 -7.150 1.00 89.06 89 TRP A O 1
ATOM 734 N N . SER A 1 90 ? -2.935 4.436 -8.470 1.00 91.56 90 SER A N 1
ATOM 735 C CA . SER A 1 90 ? -2.382 3.527 -7.467 1.00 91.56 90 SER A CA 1
ATOM 736 C C . SER A 1 90 ? -0.858 3.623 -7.408 1.00 91.56 90 SER A C 1
ATOM 738 O O . SER A 1 90 ? -0.193 3.612 -8.446 1.00 91.56 90 SER A O 1
ATOM 740 N N . TRP A 1 91 ? -0.283 3.576 -6.203 1.00 91.50 91 TRP A N 1
ATOM 741 C CA . TRP A 1 91 ? 1.165 3.401 -6.019 1.00 91.50 91 TRP A CA 1
ATOM 742 C C . TRP A 1 91 ? 1.673 2.111 -6.679 1.00 91.50 91 TRP A C 1
ATOM 744 O O . TRP A 1 91 ? 2.813 2.036 -7.139 1.00 91.50 91 TRP A O 1
ATOM 754 N N . ALA A 1 92 ? 0.816 1.091 -6.794 1.00 92.56 92 ALA A N 1
ATOM 755 C CA . ALA A 1 92 ? 1.162 -0.161 -7.443 1.00 92.56 92 ALA A CA 1
ATOM 756 C C . ALA A 1 92 ? 1.269 -0.009 -8.965 1.00 92.56 92 ALA A C 1
ATOM 758 O O . ALA A 1 92 ? 1.702 -0.943 -9.626 1.00 92.56 92 ALA A O 1
ATOM 759 N N . ALA A 1 93 ? 0.935 1.131 -9.566 1.00 90.94 93 ALA A N 1
ATOM 760 C CA . ALA A 1 93 ? 1.082 1.330 -11.006 1.00 90.94 93 ALA A CA 1
ATOM 761 C C . ALA A 1 93 ? 2.532 1.543 -11.465 1.00 90.94 93 ALA A C 1
ATOM 763 O O . ALA A 1 93 ? 2.799 1.445 -12.660 1.00 90.94 93 ALA A O 1
ATOM 764 N N . VAL A 1 94 ? 3.462 1.820 -10.548 1.00 88.50 94 VAL A N 1
ATOM 765 C CA . VAL A 1 94 ? 4.848 2.194 -10.873 1.00 88.50 94 VAL A CA 1
ATOM 766 C C . VAL A 1 94 ? 5.847 1.414 -10.036 1.00 88.50 94 VAL A C 1
ATOM 768 O O . VAL A 1 94 ? 5.517 1.012 -8.926 1.00 88.50 94 VAL A O 1
ATOM 771 N N . ASP A 1 95 ? 7.058 1.189 -10.530 1.00 85.69 95 ASP A N 1
ATOM 772 C CA . ASP A 1 95 ? 8.128 0.551 -9.755 1.00 85.69 95 ASP A CA 1
ATOM 773 C C . ASP A 1 95 ? 9.000 1.574 -9.007 1.00 85.69 95 ASP A C 1
ATOM 775 O O . ASP A 1 95 ? 9.056 2.752 -9.361 1.00 85.69 95 ASP A O 1
ATOM 779 N N . GLY A 1 96 ? 9.675 1.115 -7.949 1.00 83.94 96 GLY A N 1
ATOM 780 C CA . GLY A 1 96 ? 10.481 1.946 -7.050 1.00 83.94 96 GLY A CA 1
ATOM 781 C C . GLY A 1 96 ? 9.842 2.170 -5.680 1.00 83.94 96 GLY A C 1
ATOM 782 O O . GLY A 1 96 ? 8.690 1.798 -5.441 1.00 83.94 96 GLY A O 1
ATOM 783 N N . GLU A 1 97 ? 10.628 2.750 -4.773 1.00 86.19 97 GLU A N 1
ATOM 784 C CA . GLU A 1 97 ? 10.199 3.054 -3.410 1.00 86.19 97 GLU A CA 1
ATOM 785 C C . GLU A 1 97 ? 9.157 4.171 -3.425 1.00 86.19 97 GLU A C 1
ATOM 787 O O . GLU A 1 97 ? 9.406 5.267 -3.929 1.00 86.19 97 GLU A O 1
ATOM 792 N N . THR A 1 98 ? 7.988 3.900 -2.856 1.00 85.50 98 THR A N 1
ATOM 793 C CA . THR A 1 98 ? 6.928 4.894 -2.711 1.00 85.50 98 THR A CA 1
ATOM 794 C C . THR A 1 98 ? 6.941 5.414 -1.288 1.00 85.50 98 THR A C 1
ATOM 796 O O . THR A 1 98 ? 6.848 4.635 -0.336 1.00 85.50 98 THR A O 1
ATOM 799 N N . SER A 1 99 ? 7.020 6.729 -1.148 1.00 80.94 99 SER A N 1
ATOM 800 C CA . SER A 1 99 ? 6.847 7.407 0.129 1.00 80.94 99 SER A CA 1
ATOM 801 C C . SER A 1 99 ? 5.567 8.228 0.080 1.00 80.94 99 SER A C 1
ATOM 803 O O . SER A 1 99 ? 5.190 8.741 -0.972 1.00 80.94 99 SER A O 1
ATOM 805 N N . SER A 1 100 ? 4.888 8.353 1.215 1.00 74.19 100 SER A N 1
ATOM 806 C CA . SER A 1 100 ? 3.795 9.316 1.346 1.00 74.19 100 SER A CA 1
ATOM 807 C C . SER A 1 100 ? 4.385 10.640 1.802 1.00 74.19 100 SER A C 1
ATOM 809 O O . SER A 1 100 ? 5.231 10.662 2.701 1.00 74.19 100 SER A O 1
ATOM 811 N N . ALA A 1 101 ? 3.978 11.751 1.189 1.00 62.81 101 ALA A N 1
ATOM 812 C CA . ALA A 1 101 ? 4.316 13.052 1.739 1.00 62.81 101 ALA A CA 1
ATOM 813 C C . ALA A 1 101 ? 3.661 13.150 3.122 1.00 62.81 101 ALA A C 1
ATOM 815 O O . ALA A 1 101 ? 2.439 13.167 3.236 1.00 62.81 101 ALA A O 1
ATOM 816 N N . ALA A 1 102 ? 4.451 13.191 4.198 1.00 53.75 102 ALA A N 1
ATOM 817 C CA . ALA A 1 102 ? 3.928 13.698 5.456 1.00 53.75 102 ALA A CA 1
ATOM 818 C C . ALA A 1 102 ? 3.447 15.122 5.160 1.00 53.75 102 ALA A C 1
ATOM 820 O O . ALA A 1 102 ? 4.246 15.971 4.768 1.00 53.75 102 ALA A O 1
ATOM 821 N N . VAL A 1 103 ? 2.144 15.377 5.288 1.00 47.34 103 VAL A N 1
ATOM 822 C CA . VAL A 1 103 ? 1.608 16.735 5.222 1.00 47.34 103 VAL A CA 1
ATOM 823 C C . VAL A 1 103 ? 2.106 17.455 6.475 1.00 47.34 103 VAL A C 1
ATOM 825 O O . VAL A 1 103 ? 1.423 17.541 7.491 1.00 47.34 103 VAL A O 1
ATOM 828 N N . VAL A 1 104 ? 3.348 17.930 6.437 1.00 43.06 104 VAL A N 1
ATOM 829 C CA . VAL A 1 104 ? 3.905 18.843 7.433 1.00 43.06 104 VAL A CA 1
ATOM 830 C C . VAL A 1 104 ? 3.536 20.245 6.961 1.00 43.06 104 VAL A C 1
ATOM 832 O O . VAL A 1 104 ? 4.355 20.993 6.442 1.00 43.06 104 VAL A O 1
ATOM 835 N N . GLY A 1 105 ? 2.247 20.575 7.040 1.00 37.19 105 GLY A N 1
ATOM 836 C CA . GLY A 1 105 ? 1.747 21.884 6.635 1.00 37.19 105 GLY A CA 1
ATOM 837 C C . GLY A 1 105 ? 0.229 21.974 6.704 1.00 37.19 105 GLY A C 1
ATOM 838 O O . GLY A 1 105 ? -0.473 21.137 6.151 1.00 37.19 105 GLY A O 1
ATOM 839 N N . LYS A 1 106 ? -0.289 23.024 7.349 1.00 41.81 106 LYS A N 1
ATOM 840 C CA . LYS A 1 106 ? -1.723 23.326 7.551 1.00 41.81 106 LYS A CA 1
ATOM 841 C C . LYS A 1 106 ? -2.556 23.541 6.260 1.00 41.81 106 LYS A C 1
ATOM 843 O O . LYS A 1 106 ? -3.639 24.105 6.347 1.00 41.81 106 LYS A O 1
ATOM 848 N N . GLY A 1 107 ? -2.087 23.139 5.075 1.00 44.09 107 GLY A N 1
ATOM 849 C CA . GLY A 1 107 ? -2.633 23.610 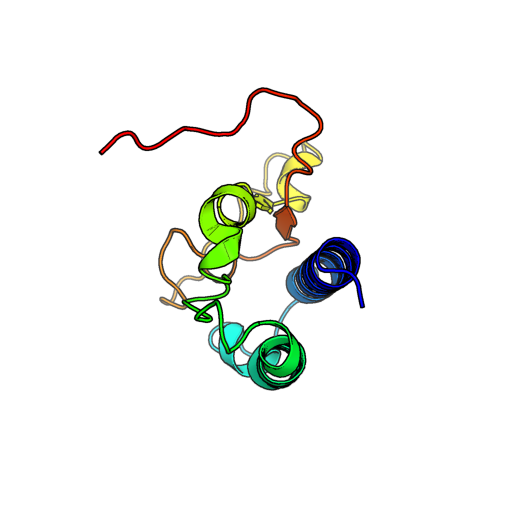3.793 1.00 44.09 107 GLY A CA 1
ATOM 850 C C . GLY A 1 107 ? -2.937 22.567 2.716 1.00 44.09 107 GLY A C 1
ATOM 851 O O . GLY A 1 107 ? -3.333 22.972 1.633 1.00 44.09 107 GLY A O 1
ATOM 852 N N . ALA A 1 108 ? -2.769 21.261 2.954 1.00 45.22 108 ALA A N 1
ATOM 853 C CA . ALA A 1 108 ? -2.944 20.254 1.891 1.00 45.22 108 ALA A CA 1
ATOM 854 C C . ALA A 1 108 ? -4.320 19.559 1.865 1.00 45.22 108 ALA A C 1
ATOM 856 O O . ALA A 1 108 ? -4.475 18.537 1.202 1.00 45.22 108 ALA A O 1
ATOM 857 N N . MET A 1 109 ? -5.327 20.076 2.576 1.00 42.78 109 MET A N 1
ATOM 858 C CA . MET A 1 109 ? -6.687 19.544 2.464 1.00 42.78 109 MET A CA 1
ATOM 859 C C . MET A 1 109 ? -7.446 20.319 1.393 1.00 42.78 109 MET A C 1
ATOM 861 O O . MET A 1 109 ? -8.013 21.375 1.659 1.00 42.78 109 MET A O 1
ATOM 865 N N . CYS A 1 110 ? -7.456 19.785 0.172 1.00 44.12 110 CYS A N 1
ATOM 866 C CA . CYS A 1 110 ? -8.434 20.170 -0.836 1.00 44.12 110 CYS A CA 1
ATOM 867 C C . CYS A 1 110 ? -9.811 19.760 -0.294 1.00 44.12 110 CYS A C 1
ATOM 869 O O . CYS A 1 1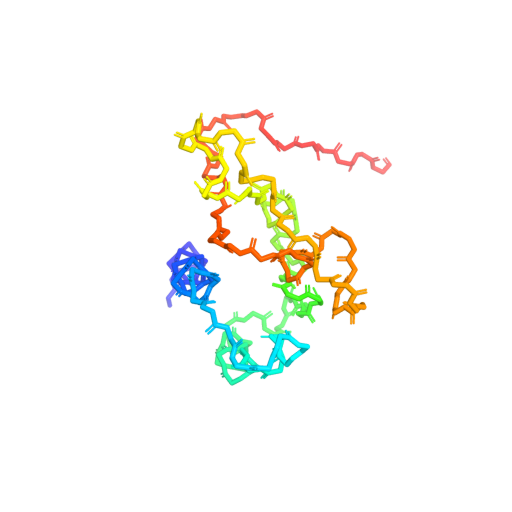10 ? -10.171 18.584 -0.345 1.00 44.12 110 CYS A O 1
ATOM 871 N N . THR A 1 111 ? -10.569 20.686 0.290 1.00 45.78 111 THR A N 1
ATOM 872 C CA . THR A 1 111 ? -11.959 20.408 0.663 1.00 45.78 111 THR A CA 1
ATOM 873 C C . THR A 1 111 ? -12.776 20.280 -0.612 1.00 45.78 111 THR A C 1
ATOM 875 O O . THR A 1 111 ? -12.997 21.272 -1.306 1.00 45.78 111 THR A O 1
ATOM 878 N N . VAL A 1 112 ? -13.214 19.061 -0.926 1.00 43.59 112 VAL A N 1
ATOM 879 C CA . VAL A 1 112 ? -14.278 18.839 -1.908 1.00 43.59 112 VAL A CA 1
ATOM 880 C C . VAL A 1 112 ? -15.558 19.359 -1.264 1.00 43.59 112 VAL A C 1
ATOM 882 O O . VAL A 1 112 ? -16.116 18.717 -0.378 1.00 43.59 112 VAL A O 1
ATOM 885 N N . GLN A 1 113 ? -15.965 20.570 -1.633 1.00 33.28 113 GLN A N 1
ATOM 886 C CA . GLN A 1 113 ? -17.289 21.072 -1.285 1.00 33.28 113 GLN A CA 1
ATOM 887 C C . GLN A 1 113 ? -18.315 20.357 -2.171 1.00 33.28 113 GLN A C 1
ATOM 889 O O . GLN A 1 113 ? -18.150 20.327 -3.392 1.00 33.28 113 GLN A O 1
ATOM 894 N N . GLN A 1 114 ? -19.315 19.741 -1.535 1.00 35.72 114 GLN A N 1
ATOM 895 C CA . GLN A 1 114 ? -20.563 19.319 -2.180 1.00 35.72 114 GLN A CA 1
ATOM 896 C C . GLN A 1 114 ? -21.444 20.528 -2.485 1.00 35.72 114 GLN A C 1
ATOM 898 O O . GLN A 1 114 ? -21.424 21.481 -1.671 1.00 35.72 114 GLN A O 1
#

pLDDT: mean 79.85, std 17.7, range [33.28, 96.06]